Protein AF-A0A2E9U4K7-F1 (afdb_monomer_lite)

Structure (mmCIF, N/CA/C/O backbone):
data_AF-A0A2E9U4K7-F1
#
_entry.id   AF-A0A2E9U4K7-F1
#
loop_
_atom_site.group_PDB
_atom_site.id
_atom_site.type_symbol
_atom_site.label_atom_id
_atom_site.label_alt_id
_atom_site.label_comp_id
_atom_site.label_asym_id
_atom_site.label_entity_id
_atom_site.label_seq_id
_atom_site.pdbx_PDB_ins_code
_atom_site.Cartn_x
_atom_site.Cartn_y
_atom_site.Cartn_z
_atom_site.occupancy
_atom_site.B_iso_or_equiv
_atom_site.auth_seq_id
_atom_site.auth_comp_id
_atom_site.auth_asym_id
_atom_site.auth_atom_id
_atom_site.pdbx_PDB_model_num
ATOM 1 N N . MET A 1 1 ? -20.445 -8.832 23.119 1.00 48.41 1 MET A N 1
ATOM 2 C CA . MET A 1 1 ? -20.460 -9.285 21.711 1.00 48.41 1 MET A CA 1
ATOM 3 C C . MET A 1 1 ? -19.075 -9.796 21.368 1.00 48.41 1 MET A C 1
ATOM 5 O O . MET A 1 1 ? -18.121 -9.070 21.607 1.00 48.41 1 MET A O 1
ATOM 9 N N . LEU A 1 2 ? -18.956 -11.019 20.851 1.00 58.69 2 LEU A N 1
ATOM 10 C CA . LEU A 1 2 ? -17.730 -11.476 20.193 1.00 58.69 2 LEU A CA 1
ATOM 11 C C . LEU A 1 2 ? -17.780 -10.931 18.761 1.00 58.69 2 LEU A C 1
ATOM 13 O O . LEU A 1 2 ? -18.489 -11.473 17.919 1.00 58.69 2 LEU A O 1
ATOM 17 N N . GLY A 1 3 ? -17.146 -9.783 18.530 1.00 76.69 3 GLY A N 1
ATOM 18 C CA . GLY A 1 3 ? -16.955 -9.242 17.185 1.00 76.69 3 GLY A CA 1
ATOM 19 C C . GLY A 1 3 ? -15.743 -9.899 16.529 1.00 76.69 3 GLY A C 1
ATOM 20 O O . GLY A 1 3 ? -14.756 -10.173 17.210 1.00 76.69 3 GLY A O 1
ATOM 21 N N . ASN A 1 4 ? -15.810 -10.150 15.222 1.00 87.50 4 ASN A N 1
ATOM 22 C CA . ASN A 1 4 ? -14.660 -10.627 14.456 1.00 87.50 4 ASN A CA 1
ATOM 23 C C . ASN A 1 4 ? -13.881 -9.438 13.889 1.00 87.50 4 ASN A C 1
ATOM 25 O O . ASN A 1 4 ? -14.477 -8.513 13.338 1.00 87.50 4 ASN A O 1
ATOM 29 N N . SER A 1 5 ? -12.553 -9.500 13.965 1.00 90.19 5 SER A N 1
ATOM 30 C CA . SER A 1 5 ? -11.678 -8.620 13.189 1.00 90.19 5 SER A CA 1
ATOM 31 C C . SER A 1 5 ? -11.543 -9.170 11.772 1.00 90.19 5 SER A C 1
ATOM 33 O O . SER A 1 5 ? -11.289 -10.361 11.595 1.00 90.19 5 SER A O 1
ATOM 35 N N . ILE A 1 6 ? -11.704 -8.312 10.765 1.00 90.19 6 ILE A N 1
ATOM 36 C CA . ILE A 1 6 ? -11.609 -8.689 9.351 1.00 90.19 6 ILE A CA 1
ATOM 37 C C . ILE A 1 6 ? -10.389 -8.016 8.728 1.00 90.19 6 ILE A C 1
ATOM 39 O O . ILE A 1 6 ? -10.187 -6.815 8.893 1.00 90.19 6 ILE A O 1
ATOM 43 N N . TRP A 1 7 ? -9.600 -8.799 7.994 1.00 91.06 7 TRP A N 1
ATOM 44 C CA . TRP A 1 7 ? -8.500 -8.308 7.172 1.00 91.06 7 TRP A CA 1
ATOM 45 C C . TRP A 1 7 ? -8.919 -8.280 5.704 1.00 91.06 7 TRP A C 1
ATOM 47 O O . TRP A 1 7 ? -9.421 -9.277 5.185 1.00 91.06 7 TRP A O 1
ATOM 57 N N . ILE A 1 8 ? -8.691 -7.153 5.033 1.00 88.69 8 ILE A N 1
ATOM 58 C CA . ILE A 1 8 ? -8.947 -6.996 3.601 1.00 88.69 8 ILE A CA 1
ATOM 59 C C . ILE A 1 8 ? -7.635 -6.569 2.946 1.00 88.69 8 ILE A C 1
ATOM 61 O O . ILE A 1 8 ? -7.148 -5.472 3.203 1.00 88.69 8 ILE A O 1
ATOM 65 N N . ASP A 1 9 ? -7.083 -7.434 2.097 1.00 90.12 9 ASP A N 1
ATOM 66 C CA . ASP A 1 9 ? -5.921 -7.133 1.259 1.00 90.12 9 ASP A CA 1
ATOM 67 C C . ASP A 1 9 ? -6.375 -6.951 -0.191 1.00 90.12 9 ASP A C 1
ATOM 69 O O . ASP A 1 9 ? -6.922 -7.872 -0.804 1.00 90.12 9 ASP A O 1
ATOM 73 N N . ALA A 1 10 ? -6.195 -5.747 -0.729 1.00 82.19 10 ALA A N 1
ATOM 74 C CA . ALA A 1 10 ? -6.512 -5.455 -2.117 1.00 82.19 10 ALA A CA 1
ATOM 75 C C . ALA A 1 10 ? -5.725 -4.243 -2.639 1.00 82.19 10 ALA A C 1
ATOM 77 O O . ALA A 1 10 ? -5.332 -3.362 -1.868 1.00 82.19 10 ALA A O 1
ATOM 78 N N . PRO A 1 11 ? -5.513 -4.161 -3.966 1.00 74.44 11 PRO A N 1
ATOM 79 C CA . PRO A 1 11 ? -4.768 -3.079 -4.597 1.00 74.44 11 PRO A CA 1
ATOM 80 C C . PRO A 1 11 ? -5.637 -1.817 -4.729 1.00 74.44 11 PRO A C 1
ATOM 82 O O . PRO A 1 11 ? -5.941 -1.387 -5.832 1.00 74.44 11 PRO A O 1
ATOM 85 N N . TYR A 1 12 ? -6.044 -1.219 -3.609 1.00 66.44 12 TYR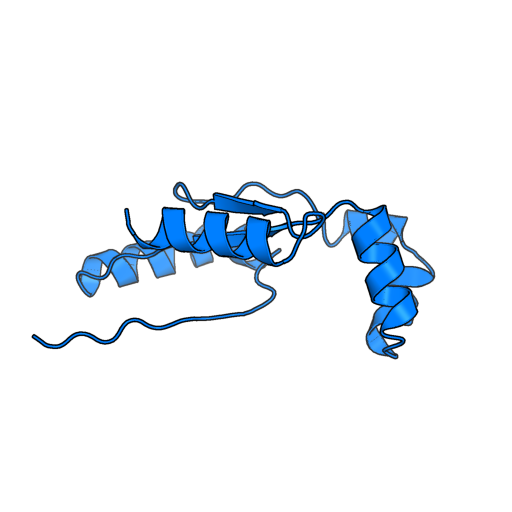 A N 1
ATOM 86 C CA . TYR A 1 12 ? -6.909 -0.031 -3.577 1.00 66.44 12 TYR A CA 1
ATOM 87 C C . TYR A 1 12 ? -6.165 1.290 -3.814 1.00 66.44 12 TYR A C 1
ATOM 89 O O . TYR A 1 12 ? -6.645 2.343 -3.397 1.00 66.44 12 TYR A O 1
ATOM 97 N N . SER A 1 13 ? -4.972 1.281 -4.413 1.00 68.56 13 SER A N 1
ATOM 98 C CA . SER A 1 13 ? -4.122 2.479 -4.491 1.00 68.56 13 SER A CA 1
ATOM 99 C C . SER A 1 13 ? -4.825 3.661 -5.167 1.00 68.56 13 SER A C 1
ATOM 101 O O . SER A 1 13 ? -4.582 4.801 -4.779 1.00 68.56 13 SER A O 1
ATOM 103 N N . THR A 1 14 ? -5.736 3.402 -6.109 1.00 71.31 14 THR A N 1
ATOM 104 C CA . THR A 1 14 ? -6.524 4.438 -6.795 1.00 71.31 14 THR A CA 1
ATOM 105 C C . THR A 1 14 ? -7.882 4.700 -6.145 1.00 71.31 14 THR A C 1
ATOM 107 O O . THR A 1 14 ? -8.322 5.841 -6.035 1.00 71.31 14 THR A O 1
ATOM 110 N N . GLU A 1 15 ? -8.540 3.659 -5.651 1.00 76.50 15 GLU A N 1
ATOM 111 C CA . GLU A 1 15 ? -9.873 3.695 -5.055 1.00 76.50 15 GLU A CA 1
ATOM 112 C C . GLU A 1 15 ? -9.850 4.380 -3.695 1.00 76.50 15 GLU A C 1
ATOM 114 O O . GLU A 1 15 ? -10.762 5.132 -3.366 1.00 76.50 15 GLU A O 1
ATOM 119 N N . VAL A 1 16 ? -8.777 4.191 -2.927 1.00 73.19 16 VAL A N 1
ATOM 120 C CA . VAL A 1 16 ? -8.602 4.827 -1.620 1.00 73.19 16 VAL A CA 1
ATOM 121 C C . VAL A 1 16 ? -8.424 6.346 -1.735 1.00 73.19 16 VAL A C 1
ATOM 123 O O . VAL A 1 16 ? -8.681 7.064 -0.774 1.00 73.19 16 VAL A O 1
ATOM 126 N N . GLN A 1 17 ? -8.039 6.847 -2.917 1.00 75.19 17 GLN A N 1
ATOM 127 C CA . GLN A 1 17 ? -8.002 8.285 -3.224 1.00 75.19 17 GLN A CA 1
ATOM 128 C C . GLN A 1 17 ? -9.376 8.854 -3.571 1.00 75.19 17 GLN A C 1
ATOM 130 O O . GLN A 1 17 ? -9.565 10.068 -3.582 1.00 75.19 17 GLN A O 1
ATOM 135 N N . ASN A 1 18 ? -10.347 8.001 -3.892 1.00 83.50 18 ASN A N 1
ATOM 136 C CA . ASN A 1 18 ? -11.688 8.454 -4.199 1.00 83.50 18 ASN A CA 1
ATOM 137 C C . ASN A 1 18 ? -12.399 8.826 -2.893 1.00 83.50 18 ASN A C 1
ATOM 139 O O . ASN A 1 18 ? -12.802 7.958 -2.122 1.00 83.50 18 ASN A O 1
ATOM 143 N N . GLU A 1 19 ? -12.606 10.122 -2.668 1.00 82.75 19 GLU A N 1
ATOM 144 C CA . GLU A 1 19 ? -13.243 10.643 -1.453 1.00 82.75 19 GLU A CA 1
ATOM 145 C C . GLU A 1 19 ? -14.615 10.021 -1.170 1.00 82.75 19 GLU A C 1
ATOM 147 O O . GLU A 1 19 ? -14.971 9.816 -0.009 1.00 82.75 19 GLU A O 1
ATOM 152 N N . ARG A 1 20 ? -15.389 9.678 -2.212 1.00 86.12 20 ARG A N 1
ATOM 153 C CA . ARG A 1 20 ? -16.693 9.015 -2.044 1.00 86.12 20 ARG A CA 1
ATOM 154 C C . ARG A 1 20 ? -16.525 7.586 -1.551 1.00 86.12 20 ARG A C 1
ATOM 156 O O . ARG A 1 20 ? -17.267 7.159 -0.669 1.00 86.12 20 ARG A O 1
ATOM 163 N N . TRP A 1 21 ? -15.561 6.857 -2.113 1.00 84.62 21 TRP A N 1
ATOM 164 C CA . TRP A 1 21 ? -15.217 5.511 -1.655 1.00 84.62 21 TRP A CA 1
ATOM 165 C C . TRP A 1 21 ? -14.755 5.565 -0.199 1.00 84.62 21 TRP A C 1
ATOM 167 O O . TRP A 1 21 ? -15.326 4.896 0.657 1.00 84.62 21 TRP A O 1
ATOM 177 N N . ALA A 1 22 ? -13.807 6.449 0.101 1.00 82.50 22 ALA A N 1
ATOM 178 C CA . ALA A 1 22 ? -13.229 6.615 1.425 1.00 82.50 22 ALA A CA 1
ATOM 179 C C . ALA A 1 22 ? -14.308 6.996 2.465 1.00 82.50 22 ALA A C 1
ATOM 181 O O . ALA A 1 22 ? -14.427 6.363 3.516 1.00 82.50 22 ALA A O 1
ATOM 182 N N . SER A 1 23 ? -15.172 7.961 2.137 1.00 87.44 23 SER A N 1
ATOM 183 C CA . SER A 1 23 ? -16.278 8.389 3.006 1.00 87.44 23 SER A CA 1
ATOM 184 C C . SER A 1 23 ? -17.283 7.272 3.276 1.00 87.44 23 SER A C 1
ATOM 186 O O . SER A 1 23 ? -17.773 7.162 4.396 1.00 87.44 23 SER A O 1
ATOM 188 N N . ARG A 1 24 ? -17.565 6.411 2.289 1.00 88.81 24 ARG A N 1
ATOM 189 C CA . ARG A 1 24 ? -18.470 5.267 2.463 1.00 88.81 24 ARG A CA 1
ATOM 190 C C . ARG A 1 24 ? -17.977 4.304 3.542 1.00 88.81 24 ARG A C 1
ATOM 192 O O . ARG A 1 24 ? -18.774 3.884 4.372 1.00 88.81 24 ARG A O 1
ATOM 199 N N . TYR A 1 25 ? -16.691 3.958 3.542 1.00 86.94 25 TYR A N 1
ATOM 200 C CA . TYR A 1 25 ? -16.139 3.042 4.547 1.00 86.94 25 TYR A CA 1
ATOM 201 C C . TYR A 1 25 ? -16.054 3.675 5.931 1.00 86.94 25 TYR A C 1
ATOM 203 O O . TYR A 1 25 ? -16.260 2.983 6.925 1.00 86.94 25 TYR A O 1
ATOM 211 N N . ARG A 1 26 ? -15.814 4.987 6.000 1.00 86.88 26 ARG A N 1
ATOM 212 C CA . ARG A 1 26 ? -15.877 5.728 7.261 1.00 86.88 26 ARG A CA 1
ATOM 213 C C . ARG A 1 26 ? -17.284 5.701 7.862 1.00 86.88 26 ARG A C 1
ATOM 215 O O . ARG A 1 26 ? -17.423 5.317 9.015 1.00 86.88 26 ARG A O 1
ATOM 222 N N . MET A 1 27 ? -18.311 6.021 7.071 1.00 90.75 27 MET A N 1
ATOM 223 C CA . MET A 1 27 ? -19.708 5.957 7.527 1.00 90.75 27 MET A CA 1
ATOM 224 C C . MET A 1 27 ? -20.093 4.542 7.957 1.00 90.75 27 MET A C 1
ATOM 226 O O . MET A 1 27 ? -20.678 4.371 9.017 1.00 90.75 27 MET A O 1
ATOM 230 N N . LEU A 1 28 ? -19.699 3.520 7.190 1.00 90.06 28 LEU A N 1
ATOM 231 C CA . LEU A 1 28 ? -19.964 2.131 7.562 1.00 90.06 28 LEU A CA 1
ATOM 232 C C . LEU A 1 28 ? -19.336 1.776 8.918 1.00 90.06 28 LEU A C 1
ATOM 234 O O . LEU A 1 28 ? -19.985 1.139 9.738 1.00 90.06 28 LEU A O 1
ATOM 238 N N . ALA A 1 29 ? -18.094 2.199 9.166 1.00 89.75 29 ALA A N 1
ATOM 239 C CA . ALA A 1 29 ? -17.419 1.957 10.438 1.00 89.75 29 ALA A CA 1
ATOM 240 C C . ALA A 1 29 ? -18.123 2.656 11.614 1.00 89.75 29 ALA A C 1
ATOM 242 O O . ALA A 1 29 ? -18.260 2.060 12.683 1.00 89.75 29 ALA A O 1
ATOM 243 N N . GLU A 1 30 ? -18.606 3.884 11.402 1.00 90.19 30 GLU A N 1
ATOM 244 C CA . GLU A 1 30 ? -19.410 4.633 12.374 1.00 90.19 30 GLU A CA 1
ATOM 245 C C . GLU A 1 30 ? -20.752 3.918 12.653 1.00 90.19 30 GLU A C 1
ATOM 247 O O . GLU A 1 30 ? -21.090 3.678 13.811 1.00 90.19 30 GLU A O 1
ATOM 252 N N . GLU A 1 31 ? -21.477 3.495 11.611 1.00 93.88 31 GLU A N 1
ATOM 253 C CA . GLU A 1 31 ? -22.775 2.805 11.707 1.00 93.88 31 GLU A CA 1
ATOM 254 C C . GLU A 1 31 ? -22.686 1.441 12.402 1.00 93.88 31 GLU A C 1
ATOM 256 O O . GLU A 1 31 ? -23.584 1.062 13.157 1.00 93.88 31 GLU A O 1
ATOM 261 N N . THR A 1 32 ? -21.608 0.689 12.166 1.00 90.75 32 THR A N 1
ATOM 262 C CA . THR A 1 32 ? -21.419 -0.645 12.754 1.00 90.75 32 THR A CA 1
ATOM 263 C C . THR A 1 32 ? -20.646 -0.621 14.070 1.00 90.75 32 THR A C 1
ATOM 265 O O . THR A 1 32 ? -20.371 -1.685 14.627 1.00 90.75 32 THR A O 1
ATOM 268 N N . ASN A 1 33 ? -20.275 0.564 14.571 1.00 88.69 33 ASN A N 1
ATOM 269 C CA . ASN A 1 33 ? -19.403 0.739 15.736 1.00 88.69 33 ASN A CA 1
ATOM 270 C C . ASN A 1 33 ? -18.103 -0.091 15.625 1.00 88.69 33 ASN A C 1
ATOM 272 O O . ASN A 1 33 ? -17.646 -0.724 16.582 1.00 88.69 33 ASN A O 1
ATOM 276 N N . CYS A 1 34 ? -17.525 -0.133 14.422 1.00 89.81 34 CYS A N 1
ATOM 277 C CA . CYS A 1 34 ? -16.265 -0.812 14.142 1.00 89.81 34 CYS A CA 1
ATOM 278 C C . CYS A 1 34 ? -15.113 0.192 14.070 1.00 89.81 34 CYS A C 1
ATOM 280 O O . CYS A 1 34 ? -15.274 1.335 13.651 1.00 89.81 34 CYS A O 1
ATOM 282 N N . ARG A 1 35 ? -13.905 -0.260 14.416 1.00 89.19 35 ARG A N 1
ATOM 283 C CA . ARG A 1 35 ? -12.683 0.515 14.178 1.00 89.19 35 ARG A CA 1
ATOM 284 C C . ARG A 1 35 ? -12.156 0.199 12.783 1.00 89.19 35 ARG A C 1
ATOM 286 O O . ARG A 1 35 ? -11.727 -0.925 12.531 1.00 89.19 35 ARG A O 1
ATOM 293 N N . LEU A 1 36 ? -12.174 1.184 11.890 1.00 89.12 36 LEU A N 1
ATOM 294 C CA . LEU A 1 36 ? -11.529 1.082 10.583 1.00 89.12 36 LEU A CA 1
ATOM 295 C C . LEU A 1 36 ? -10.050 1.454 10.716 1.00 89.12 36 LEU A C 1
ATOM 297 O O . LEU A 1 36 ? -9.725 2.572 11.105 1.00 89.12 36 LEU A O 1
ATOM 301 N N . LYS A 1 37 ? -9.162 0.522 10.366 1.00 90.06 37 LYS A N 1
ATOM 302 C CA . LYS A 1 37 ? -7.717 0.748 10.288 1.00 90.06 37 LYS A CA 1
ATOM 303 C C . LYS A 1 37 ? -7.253 0.565 8.854 1.00 90.06 37 LYS A C 1
ATOM 305 O O . LYS A 1 37 ? -7.539 -0.460 8.241 1.00 90.06 37 LYS A O 1
ATO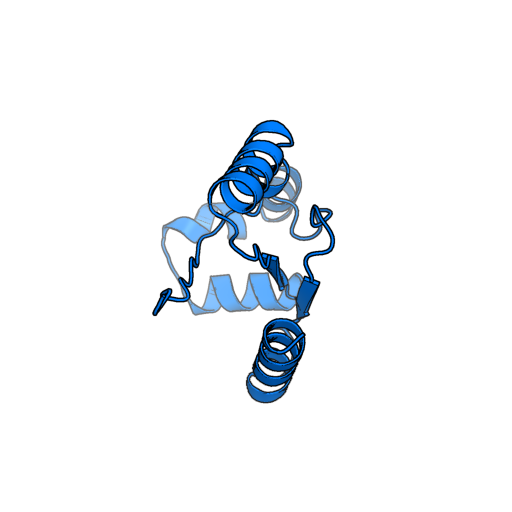M 310 N N . LEU A 1 38 ? -6.542 1.558 8.332 1.00 89.19 38 LEU A N 1
ATOM 311 C CA . LEU A 1 38 ? -6.029 1.554 6.970 1.00 89.19 38 LEU A CA 1
ATOM 312 C C . LEU A 1 38 ? -4.502 1.509 7.002 1.00 89.19 38 LEU A C 1
ATOM 314 O O . LEU A 1 38 ? -3.863 2.377 7.592 1.00 89.19 38 LEU A O 1
ATOM 318 N N . MET A 1 39 ? -3.935 0.502 6.348 1.00 90.25 39 MET A N 1
ATOM 319 C CA . MET A 1 39 ? -2.499 0.381 6.119 1.00 90.25 39 MET A CA 1
ATOM 320 C C . MET A 1 39 ? -2.244 0.330 4.625 1.00 90.25 39 MET A C 1
ATOM 322 O O . MET A 1 39 ? -2.956 -0.359 3.892 1.00 90.25 39 MET A O 1
ATOM 326 N N . ARG A 1 40 ? -1.203 1.023 4.176 1.00 89.69 40 ARG A N 1
ATOM 327 C CA . ARG A 1 40 ? -0.708 0.889 2.812 1.00 89.69 40 ARG A CA 1
ATOM 328 C C . ARG A 1 40 ? 0.719 0.387 2.814 1.00 89.69 40 ARG A C 1
ATOM 330 O O . ARG A 1 40 ? 1.609 1.053 3.329 1.00 89.69 40 ARG A O 1
ATOM 337 N N . CYS A 1 41 ? 0.944 -0.717 2.121 1.00 90.56 41 CYS A N 1
ATOM 338 C CA . CYS A 1 41 ? 2.287 -1.162 1.793 1.00 90.56 41 CYS A CA 1
ATOM 339 C C . CYS A 1 41 ? 2.887 -0.248 0.722 1.00 90.56 41 CYS A C 1
ATOM 341 O O . CYS A 1 41 ? 2.355 -0.144 -0.386 1.00 90.56 41 CYS A O 1
ATOM 343 N N . ILE A 1 42 ? 3.998 0.400 1.050 1.00 90.81 42 ILE A N 1
ATOM 344 C CA . ILE A 1 42 ? 4.817 1.155 0.105 1.00 90.81 42 ILE A CA 1
ATOM 345 C C . ILE A 1 42 ? 6.152 0.439 -0.097 1.00 90.81 42 ILE A C 1
ATOM 347 O O . ILE A 1 42 ? 6.523 -0.458 0.658 1.00 90.81 42 ILE A O 1
ATOM 351 N N . ALA A 1 43 ? 6.856 0.808 -1.155 1.00 91.75 43 ALA A N 1
ATOM 352 C CA . ALA A 1 43 ? 8.240 0.428 -1.377 1.00 91.75 43 ALA A CA 1
ATOM 353 C C . ALA A 1 43 ? 8.883 1.467 -2.295 1.00 91.75 43 ALA A C 1
ATOM 355 O O . ALA A 1 43 ? 8.198 2.181 -3.038 1.00 91.75 43 ALA A O 1
ATOM 356 N N . HIS A 1 44 ? 10.208 1.526 -2.273 1.00 91.88 44 HIS A N 1
ATOM 357 C CA . HIS A 1 44 ? 10.969 2.306 -3.238 1.00 91.88 44 HIS A CA 1
ATOM 358 C C . HIS A 1 44 ? 10.703 1.822 -4.675 1.00 91.88 44 HIS A C 1
ATOM 360 O O . HIS A 1 44 ? 10.468 0.639 -4.936 1.00 91.88 44 HIS A O 1
ATOM 366 N N . GLU A 1 45 ? 10.718 2.759 -5.623 1.00 93.12 45 GLU A N 1
ATOM 367 C CA . GLU A 1 45 ? 10.375 2.502 -7.025 1.00 93.12 45 GLU A CA 1
ATOM 368 C C . GLU A 1 45 ? 11.253 1.413 -7.658 1.00 93.12 45 GLU A C 1
ATOM 370 O O . GLU A 1 45 ? 10.757 0.534 -8.367 1.00 93.12 45 GLU A O 1
ATOM 375 N N . ASP A 1 46 ? 12.552 1.440 -7.373 1.00 93.62 46 ASP A N 1
ATOM 376 C CA . ASP A 1 46 ? 13.531 0.452 -7.818 1.00 93.62 46 ASP A CA 1
ATOM 377 C C . ASP A 1 46 ? 13.219 -0.948 -7.268 1.00 93.62 46 ASP A C 1
ATOM 379 O O . ASP A 1 46 ? 13.260 -1.930 -8.016 1.00 93.62 46 ASP A O 1
ATOM 383 N N . VAL A 1 47 ? 12.813 -1.042 -5.998 1.00 94.44 47 VAL A N 1
ATOM 384 C CA . VAL A 1 47 ? 12.381 -2.290 -5.357 1.00 94.44 47 VAL A CA 1
ATOM 385 C C . VAL A 1 47 ? 11.115 -2.831 -6.016 1.00 94.44 47 VAL A C 1
ATOM 387 O O . VAL A 1 47 ? 11.061 -4.020 -6.338 1.00 94.44 47 VAL A O 1
ATOM 390 N N . ILE A 1 48 ? 10.120 -1.981 -6.284 1.00 93.19 48 ILE A N 1
ATOM 391 C CA . ILE A 1 48 ? 8.887 -2.387 -6.976 1.00 93.19 48 ILE A CA 1
ATOM 392 C C . ILE A 1 48 ? 9.224 -2.897 -8.376 1.00 93.19 48 ILE A C 1
ATOM 394 O O . ILE A 1 48 ? 8.811 -3.995 -8.755 1.00 93.19 48 ILE A O 1
ATOM 398 N N . ARG A 1 49 ? 10.013 -2.136 -9.140 1.00 94.94 49 ARG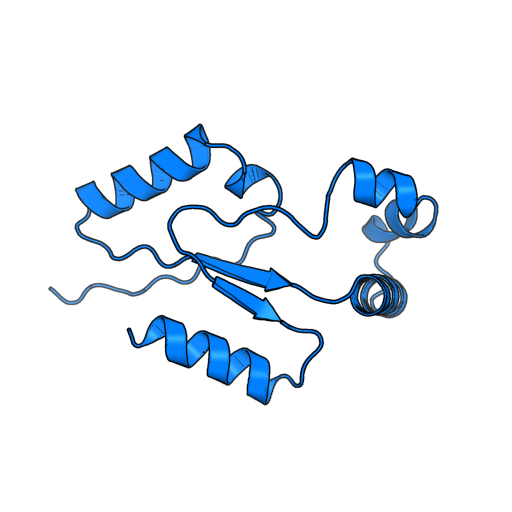 A N 1
ATOM 399 C CA . ARG A 1 49 ? 10.391 -2.507 -10.506 1.00 94.94 49 ARG A CA 1
ATOM 400 C C . ARG A 1 49 ? 11.171 -3.821 -10.538 1.00 94.94 49 ARG A C 1
ATOM 402 O O . ARG A 1 49 ? 10.919 -4.648 -11.415 1.00 94.94 49 ARG A O 1
ATOM 409 N N . ARG A 1 50 ? 12.080 -4.040 -9.583 1.00 95.94 50 ARG A N 1
ATOM 410 C CA . ARG A 1 50 ? 12.807 -5.306 -9.405 1.00 95.94 50 ARG A CA 1
ATOM 411 C C . ARG A 1 50 ? 11.851 -6.468 -9.120 1.00 95.94 50 ARG A C 1
ATOM 413 O O . ARG A 1 50 ? 11.858 -7.435 -9.876 1.00 95.94 50 ARG A O 1
ATOM 420 N N . ARG A 1 51 ? 10.965 -6.336 -8.126 1.00 94.81 51 ARG A N 1
ATOM 421 C CA . ARG A 1 51 ? 9.979 -7.371 -7.756 1.00 94.81 51 ARG A CA 1
ATOM 422 C C . ARG A 1 51 ? 9.047 -7.735 -8.916 1.00 94.81 51 ARG A C 1
ATOM 424 O O . ARG A 1 51 ? 8.729 -8.906 -9.110 1.00 94.81 51 ARG A O 1
ATOM 431 N N . LEU A 1 52 ? 8.621 -6.755 -9.719 1.00 94.75 52 LEU A N 1
ATOM 432 C CA . LEU A 1 52 ? 7.791 -7.004 -10.905 1.00 94.75 52 LEU A CA 1
ATOM 433 C C . LEU A 1 52 ? 8.537 -7.804 -11.981 1.00 94.75 52 LEU A C 1
ATOM 435 O O . LEU A 1 52 ? 7.949 -8.706 -12.579 1.00 94.75 52 LEU A O 1
ATOM 439 N N . LYS A 1 53 ? 9.826 -7.510 -12.206 1.00 95.88 53 LYS A N 1
ATOM 440 C CA . LYS A 1 53 ? 10.675 -8.291 -13.121 1.00 95.88 53 LYS A CA 1
ATOM 441 C C . LYS A 1 53 ? 10.858 -9.725 -12.628 1.00 95.88 53 LYS A C 1
ATOM 443 O O . LYS A 1 53 ? 10.647 -10.649 -13.403 1.00 95.88 53 LYS A O 1
ATOM 448 N N . GLU A 1 54 ? 11.204 -9.897 -11.353 1.00 96.81 54 GLU A N 1
ATOM 449 C CA . GLU A 1 54 ? 11.441 -11.207 -10.727 1.00 96.81 54 GLU A CA 1
ATOM 450 C C . GLU A 1 54 ? 10.188 -12.090 -10.755 1.00 96.81 54 GLU A C 1
ATOM 452 O O . GLU A 1 54 ? 10.265 -13.274 -11.071 1.00 96.81 54 GLU A O 1
ATOM 457 N N . ARG A 1 55 ? 9.013 -11.507 -10.488 1.00 95.38 55 ARG A N 1
ATOM 458 C CA . ARG A 1 55 ? 7.739 -12.235 -10.511 1.00 95.38 55 ARG A CA 1
ATOM 459 C C . ARG A 1 55 ? 7.325 -12.681 -11.919 1.00 95.38 55 ARG A C 1
ATOM 461 O O . ARG A 1 55 ? 6.613 -13.672 -12.061 1.00 95.38 55 ARG A O 1
ATOM 468 N N . GLY A 1 56 ? 7.722 -11.944 -12.959 1.00 94.06 56 GLY A N 1
ATOM 469 C CA . GLY A 1 56 ? 7.598 -12.375 -14.357 1.00 94.06 56 GLY A CA 1
ATOM 470 C C . GLY A 1 56 ? 6.168 -12.546 -14.893 1.00 94.06 56 GLY A C 1
ATOM 471 O O . GLY A 1 56 ? 5.962 -13.239 -15.892 1.00 94.06 56 GLY A O 1
ATOM 472 N N . TYR A 1 57 ? 5.149 -11.944 -14.269 1.00 96.00 57 TYR A N 1
ATOM 473 C CA . TYR A 1 57 ? 3.764 -12.117 -14.722 1.00 96.00 57 TYR A CA 1
ATOM 474 C C . TYR A 1 57 ? 3.483 -11.357 -16.022 1.00 96.00 57 TYR A C 1
ATOM 476 O O . TYR A 1 57 ? 3.852 -10.195 -16.183 1.00 96.00 57 TYR A O 1
ATOM 484 N N . LYS A 1 58 ? 2.724 -11.980 -16.938 1.00 95.31 58 LYS A N 1
ATOM 485 C CA . LYS A 1 58 ? 2.366 -11.382 -18.242 1.00 95.31 58 LYS A CA 1
ATOM 486 C C . LYS A 1 58 ? 1.707 -10.003 -18.111 1.00 95.31 58 LYS A C 1
ATOM 488 O O . LYS A 1 58 ? 1.994 -9.124 -18.915 1.00 95.31 58 LYS A O 1
ATOM 493 N N . ARG A 1 59 ? 0.877 -9.804 -17.079 1.00 90.56 59 ARG A N 1
ATOM 494 C CA . ARG A 1 59 ? 0.186 -8.531 -16.800 1.00 90.56 59 ARG A CA 1
ATOM 495 C C . ARG A 1 59 ? 1.124 -7.365 -16.467 1.00 90.56 59 ARG A C 1
ATOM 497 O O . ARG A 1 59 ? 0.708 -6.218 -16.557 1.00 90.56 59 ARG A O 1
ATOM 504 N N . ASP A 1 60 ? 2.366 -7.646 -16.073 1.00 93.88 60 ASP A N 1
ATOM 505 C CA . ASP A 1 60 ? 3.331 -6.614 -15.686 1.00 93.88 60 ASP A CA 1
ATOM 506 C C . ASP A 1 60 ? 4.171 -6.122 -16.879 1.00 93.88 60 ASP A C 1
ATOM 508 O O . ASP A 1 60 ? 4.838 -5.097 -16.762 1.00 93.88 60 ASP A O 1
ATOM 512 N N . ARG A 1 61 ? 4.109 -6.790 -18.045 1.00 94.31 61 ARG A N 1
ATOM 513 C CA . ARG A 1 61 ? 4.919 -6.444 -19.231 1.00 94.31 61 ARG A CA 1
ATOM 514 C C . ARG A 1 61 ? 4.733 -4.997 -19.673 1.00 94.31 61 ARG A C 1
ATOM 516 O O . ARG A 1 61 ? 5.712 -4.265 -19.727 1.00 94.31 61 ARG A O 1
ATOM 523 N N . GLY A 1 62 ? 3.486 -4.563 -19.863 1.00 93.00 62 GLY A N 1
ATOM 524 C CA . GLY A 1 62 ? 3.200 -3.187 -20.282 1.00 93.00 62 GLY A CA 1
ATOM 525 C C . GLY A 1 62 ? 3.689 -2.136 -19.279 1.00 93.00 62 GLY A C 1
ATOM 526 O O . GLY A 1 62 ? 4.107 -1.055 -19.679 1.00 93.00 62 GLY A O 1
ATOM 527 N N . LYS A 1 63 ? 3.712 -2.464 -17.977 1.00 93.25 63 LYS A N 1
ATOM 528 C CA . LYS A 1 63 ? 4.282 -1.583 -16.944 1.00 93.25 63 LYS A CA 1
ATOM 529 C C . LYS A 1 63 ? 5.798 -1.484 -17.091 1.00 93.25 63 LYS A C 1
ATOM 531 O O . LYS A 1 63 ? 6.358 -0.407 -16.969 1.00 93.25 63 LYS A O 1
ATOM 536 N N . LEU A 1 64 ? 6.468 -2.612 -17.327 1.00 95.25 64 LEU A N 1
ATOM 537 C CA . LEU A 1 64 ? 7.926 -2.677 -17.446 1.00 95.25 64 LEU A CA 1
ATOM 538 C C . LEU A 1 64 ? 8.447 -2.051 -18.750 1.00 95.25 64 LEU A C 1
ATOM 540 O O . LEU A 1 64 ? 9.559 -1.519 -18.741 1.00 95.25 64 LEU A O 1
ATOM 544 N N . GLU A 1 65 ? 7.655 -2.114 -19.823 1.00 96.31 65 GLU A N 1
ATOM 545 C CA . GLU A 1 65 ? 7.920 -1.496 -21.130 1.00 96.31 65 GLU A CA 1
ATOM 546 C C . GLU A 1 65 ? 7.747 0.032 -21.093 1.00 96.31 65 GLU A C 1
ATOM 548 O O . GLU A 1 65 ? 8.613 0.749 -21.588 1.00 96.31 65 GLU A O 1
ATOM 553 N N . ASP A 1 66 ? 6.691 0.538 -20.442 1.00 96.38 66 ASP A N 1
ATOM 554 C CA . ASP A 1 66 ? 6.430 1.972 -20.245 1.00 96.38 66 ASP A CA 1
ATOM 555 C C . ASP A 1 66 ? 6.263 2.30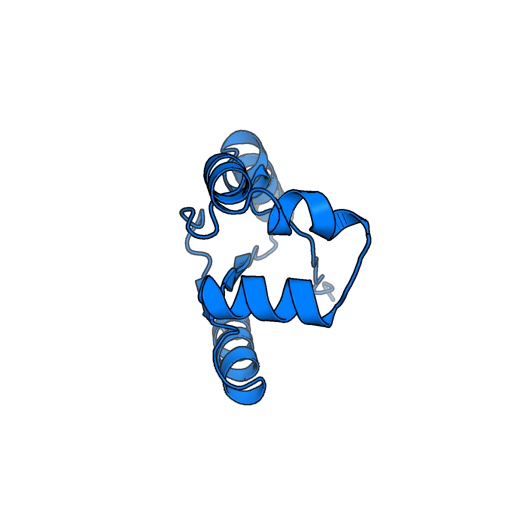5 -18.754 1.00 96.38 66 ASP A C 1
ATOM 557 O O . ASP A 1 66 ? 5.164 2.520 -18.231 1.00 96.38 66 ASP A O 1
ATOM 561 N N . TRP A 1 67 ? 7.395 2.337 -18.051 1.00 94.38 67 TRP A N 1
ATOM 562 C CA . TRP A 1 67 ? 7.418 2.570 -16.607 1.00 94.38 67 TRP A CA 1
ATOM 563 C C . TRP A 1 67 ? 6.957 3.983 -16.237 1.00 94.38 67 TRP A C 1
ATOM 565 O O . TRP A 1 67 ? 6.152 4.166 -15.328 1.00 94.38 67 TRP A O 1
ATOM 575 N N . THR A 1 68 ? 7.415 4.996 -16.973 1.00 94.44 68 THR A N 1
ATOM 576 C CA . THR A 1 68 ? 7.032 6.390 -16.722 1.00 94.44 68 THR A CA 1
ATOM 577 C C . THR A 1 68 ? 5.540 6.613 -16.956 1.00 94.44 68 THR A C 1
ATOM 579 O O . THR A 1 68 ? 4.892 7.279 -16.149 1.00 94.44 68 THR A O 1
ATOM 582 N N . GLY A 1 69 ? 4.968 6.063 -18.031 1.00 93.38 69 GLY A N 1
ATOM 583 C CA . GLY A 1 69 ? 3.532 6.154 -18.270 1.00 93.38 69 GLY A CA 1
ATOM 584 C C . GLY A 1 69 ? 2.716 5.348 -17.263 1.00 93.38 69 GLY A C 1
ATOM 585 O O . GLY A 1 69 ? 1.648 5.806 -16.859 1.00 93.38 69 GLY A O 1
ATOM 586 N N . PHE A 1 70 ? 3.227 4.205 -16.790 1.00 91.19 70 PHE A N 1
ATOM 587 C CA . PHE A 1 70 ? 2.638 3.487 -15.660 1.00 91.19 70 PHE A CA 1
ATOM 588 C C . PHE A 1 70 ? 2.548 4.377 -14.413 1.00 91.19 70 PHE A C 1
ATOM 590 O O . PHE A 1 70 ? 1.446 4.567 -13.909 1.00 91.19 70 PHE A O 1
ATOM 597 N N . LEU A 1 71 ? 3.644 5.011 -13.985 1.00 89.38 71 LEU A N 1
ATOM 598 C CA . LEU A 1 71 ? 3.650 5.877 -12.795 1.00 89.38 71 LEU A CA 1
ATOM 599 C C . LEU A 1 71 ? 2.785 7.136 -12.932 1.00 89.38 71 LEU A C 1
ATOM 601 O O . LEU A 1 71 ? 2.256 7.628 -11.939 1.00 89.38 71 LEU A O 1
ATOM 605 N N . LYS A 1 72 ? 2.607 7.655 -14.154 1.00 88.69 72 LYS A N 1
ATOM 606 C CA . LYS A 1 72 ? 1.670 8.761 -14.414 1.00 88.69 72 LYS A CA 1
ATOM 607 C C . LYS A 1 72 ? 0.210 8.358 -14.197 1.00 88.69 72 LYS A C 1
ATOM 609 O O . LYS A 1 72 ? -0.590 9.209 -13.824 1.00 88.69 72 LYS A O 1
ATOM 614 N N . ARG A 1 73 ? -0.143 7.096 -14.468 1.00 85.88 73 ARG A N 1
ATOM 615 C CA . ARG A 1 73 ? -1.505 6.565 -14.275 1.00 85.88 73 ARG A CA 1
ATOM 616 C C . ARG A 1 73 ? -1.721 6.057 -12.852 1.00 85.88 73 ARG A C 1
ATOM 618 O O . ARG A 1 73 ? -2.774 6.290 -12.273 1.00 85.88 73 ARG A O 1
ATOM 625 N N . GLU A 1 74 ? -0.721 5.379 -12.303 1.00 84.56 74 GLU A N 1
ATOM 626 C CA . GLU A 1 74 ? -0.740 4.737 -10.993 1.00 84.56 74 GLU A CA 1
ATOM 627 C C . GLU A 1 74 ? 0.481 5.206 -10.192 1.00 84.56 74 GLU A C 1
ATOM 629 O O . GLU A 1 74 ? 1.530 4.559 -10.171 1.00 84.56 74 GLU A O 1
ATOM 634 N N . SER A 1 75 ? 0.354 6.365 -9.541 1.00 84.19 75 SER A N 1
ATOM 635 C CA . SER A 1 75 ? 1.417 6.870 -8.671 1.00 84.19 75 SER A CA 1
ATOM 636 C C . SER A 1 75 ? 1.628 5.930 -7.483 1.00 84.19 75 SER A C 1
ATOM 638 O O . SER A 1 75 ? 0.679 5.542 -6.802 1.00 84.19 75 SER A O 1
ATOM 640 N N . ILE A 1 76 ? 2.891 5.614 -7.187 1.00 81.12 76 ILE A N 1
ATOM 641 C CA . ILE A 1 76 ? 3.278 4.841 -5.994 1.00 81.12 76 ILE A CA 1
ATOM 642 C C . ILE A 1 76 ? 3.091 5.682 -4.718 1.00 81.12 76 ILE A C 1
ATOM 644 O O . ILE A 1 76 ? 2.864 5.142 -3.636 1.00 81.12 76 ILE A O 1
ATOM 648 N N . ARG A 1 77 ? 3.173 7.013 -4.836 1.00 79.00 77 ARG A N 1
ATOM 649 C CA . ARG A 1 77 ? 3.017 7.953 -3.723 1.00 79.00 77 ARG A CA 1
ATOM 650 C C . ARG A 1 77 ? 1.719 8.722 -3.890 1.00 79.00 77 ARG A C 1
ATOM 652 O O . ARG A 1 77 ? 1.636 9.647 -4.696 1.00 79.00 77 ARG A O 1
ATOM 659 N N . VAL A 1 78 ? 0.713 8.331 -3.122 1.00 79.69 78 VAL A N 1
ATOM 660 C CA . VAL A 1 78 ? -0.560 9.056 -3.013 1.00 79.69 78 VAL A CA 1
ATOM 661 C C . VAL A 1 78 ? -0.853 9.341 -1.534 1.00 79.69 78 VAL A C 1
ATOM 663 O O . VAL A 1 78 ? -0.323 8.634 -0.688 1.00 79.69 78 VAL A O 1
ATOM 666 N N . PRO A 1 79 ? -1.611 10.363 -1.133 1.00 79.12 79 PRO A N 1
ATOM 667 C CA . PRO A 1 79 ? -1.946 10.555 0.285 1.00 79.12 79 PRO A CA 1
ATOM 668 C C . PRO A 1 79 ? -2.744 9.372 0.863 1.00 79.12 79 PRO A C 1
ATOM 670 O O . PRO A 1 79 ? -3.463 8.708 0.130 1.00 79.12 79 PRO A O 1
ATOM 673 N N . ILE A 1 80 ? -2.647 9.068 2.158 1.00 80.88 80 ILE A N 1
ATOM 674 C CA . ILE A 1 80 ? -3.542 8.085 2.800 1.00 80.88 80 ILE A CA 1
ATOM 675 C C . ILE A 1 80 ? -4.657 8.844 3.525 1.00 80.88 80 ILE A C 1
ATOM 677 O O . ILE A 1 80 ? -4.354 9.763 4.288 1.00 80.88 80 ILE A O 1
ATOM 681 N N . PRO A 1 81 ? -5.941 8.504 3.312 1.00 77.38 81 PRO A N 1
ATOM 682 C CA . PRO A 1 81 ? -7.028 9.172 4.013 1.00 77.38 81 PRO A CA 1
ATOM 683 C C . PRO A 1 81 ? -7.118 8.746 5.490 1.00 77.38 81 PRO A C 1
ATOM 685 O O . PRO A 1 81 ? -6.672 7.669 5.883 1.00 77.38 81 PRO A O 1
ATOM 688 N N . PHE A 1 82 ? -7.757 9.598 6.299 1.00 75.56 82 PHE A N 1
ATOM 689 C CA . PHE A 1 82 ? -8.243 9.306 7.661 1.00 75.56 82 PHE A CA 1
ATOM 690 C C . PHE A 1 82 ? -7.209 8.779 8.673 1.00 75.56 82 PHE A C 1
ATOM 692 O O . PHE A 1 82 ? -7.559 7.997 9.552 1.00 75.56 82 PHE A O 1
ATOM 699 N N . GLY A 1 83 ? -5.948 9.208 8.576 1.00 77.31 83 GLY A N 1
ATOM 700 C CA . GLY A 1 83 ? -4.923 8.837 9.560 1.00 77.31 83 GLY A CA 1
ATOM 701 C C . GLY A 1 83 ? -4.459 7.381 9.464 1.00 77.31 83 GLY A C 1
ATOM 702 O O . GLY A 1 83 ? -3.931 6.845 10.434 1.00 77.31 83 GLY A O 1
ATOM 703 N N . GLY A 1 84 ? -4.658 6.733 8.311 1.00 87.38 84 GLY A N 1
ATOM 704 C CA . GLY A 1 84 ? -3.988 5.469 8.019 1.00 87.38 84 GLY A CA 1
ATOM 705 C C . GLY A 1 84 ? -2.468 5.633 7.925 1.00 87.38 84 GLY A C 1
ATOM 706 O O . GLY A 1 84 ? -1.957 6.747 7.791 1.00 87.38 84 GLY A O 1
ATOM 707 N N . ILE A 1 85 ? -1.752 4.512 7.962 1.00 91.06 85 ILE A N 1
ATOM 708 C CA . ILE A 1 85 ? -0.285 4.507 7.973 1.00 91.06 85 ILE A CA 1
ATOM 709 C C . ILE A 1 85 ? 0.317 3.882 6.716 1.00 91.06 85 ILE A C 1
ATOM 711 O O . ILE A 1 85 ? -0.297 3.055 6.033 1.00 91.06 85 ILE A O 1
ATOM 715 N N . GLU A 1 86 ? 1.558 4.264 6.438 1.00 91.44 86 GLU A N 1
ATOM 716 C CA . GLU A 1 86 ? 2.411 3.621 5.446 1.00 91.44 86 GLU A CA 1
ATOM 7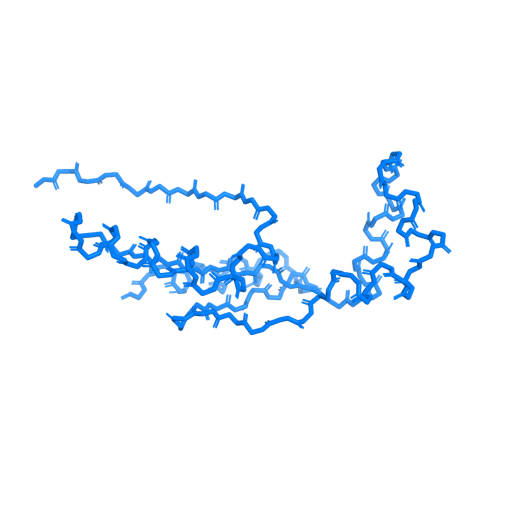17 C C . GLU A 1 86 ? 3.281 2.562 6.120 1.00 91.44 86 GLU A C 1
ATOM 719 O O . GLU A 1 86 ? 3.942 2.835 7.118 1.00 91.44 86 GLU A O 1
ATOM 724 N N . ILE A 1 87 ? 3.304 1.363 5.545 1.00 93.06 87 ILE A N 1
ATOM 725 C CA . ILE A 1 87 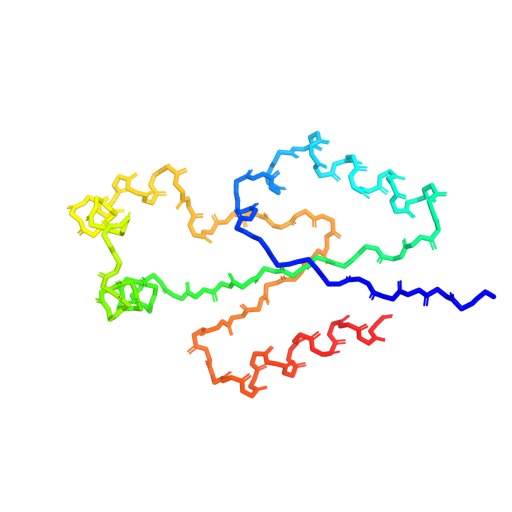? 4.230 0.294 5.908 1.00 93.06 87 ILE A CA 1
ATOM 726 C C . ILE A 1 87 ? 5.270 0.207 4.802 1.00 93.06 87 ILE A C 1
ATOM 728 O O . ILE A 1 87 ? 4.948 -0.192 3.678 1.00 93.06 87 ILE A O 1
ATOM 732 N N . ASP A 1 88 ? 6.510 0.584 5.102 1.00 92.56 88 ASP A N 1
ATOM 733 C CA . ASP A 1 88 ? 7.599 0.436 4.143 1.00 92.56 88 ASP A CA 1
ATOM 734 C C . ASP A 1 88 ? 8.036 -1.026 4.059 1.00 92.56 88 ASP A C 1
ATOM 736 O O . ASP A 1 88 ? 8.564 -1.609 5.007 1.00 92.56 88 ASP A O 1
ATOM 740 N N . THR A 1 89 ? 7.780 -1.621 2.898 1.00 93.62 89 THR A N 1
ATOM 741 C CA . THR A 1 89 ? 8.123 -3.006 2.570 1.00 93.62 89 THR A CA 1
ATOM 742 C C . THR A 1 89 ? 9.429 -3.117 1.795 1.00 93.62 89 THR A C 1
ATOM 744 O O . THR A 1 89 ? 9.750 -4.199 1.302 1.00 93.62 89 THR A O 1
ATOM 747 N N . SER A 1 90 ? 10.174 -2.025 1.629 1.00 92.00 90 SER A N 1
ATOM 748 C CA . SER A 1 90 ? 11.578 -2.086 1.220 1.00 92.00 90 SER A CA 1
ATOM 749 C C . SER A 1 90 ? 12.504 -2.539 2.352 1.00 92.00 90 SER A C 1
ATOM 751 O O . SER A 1 90 ? 13.604 -3.008 2.060 1.00 92.00 90 SER A O 1
ATOM 753 N N . ASN A 1 91 ? 12.047 -2.436 3.602 1.00 88.25 91 ASN A N 1
ATOM 754 C CA . ASN A 1 91 ? 12.714 -2.945 4.800 1.00 88.25 91 ASN A CA 1
ATOM 755 C C . ASN A 1 91 ? 12.646 -4.482 4.896 1.00 88.25 91 ASN A C 1
ATOM 757 O O . ASN A 1 91 ? 12.095 -5.156 4.017 1.00 88.25 91 ASN A O 1
ATOM 761 N N . SER A 1 92 ? 13.217 -5.046 5.965 1.00 92.44 92 SER A N 1
ATOM 762 C CA . SER A 1 92 ? 13.046 -6.471 6.269 1.00 92.44 92 SER A CA 1
ATOM 763 C C . SER A 1 92 ? 11.578 -6.807 6.561 1.00 92.44 92 SER A C 1
ATOM 765 O O . SER A 1 92 ? 10.793 -5.949 6.973 1.00 92.44 92 SER A O 1
ATOM 767 N N . LEU A 1 93 ? 11.196 -8.072 6.353 1.00 92.88 93 LEU A N 1
ATOM 768 C CA . LEU A 1 93 ? 9.836 -8.532 6.644 1.00 92.88 93 LEU A CA 1
ATOM 769 C C . LEU A 1 93 ? 9.497 -8.314 8.123 1.00 92.88 93 LEU A C 1
ATOM 771 O O . LEU A 1 93 ? 8.393 -7.884 8.442 1.00 92.88 93 LEU A O 1
ATOM 775 N N . GLU A 1 94 ? 10.454 -8.588 9.004 1.00 96.62 94 GLU A N 1
ATOM 776 C CA . GLU A 1 94 ? 10.336 -8.447 10.449 1.00 96.62 94 GLU A CA 1
ATOM 777 C C . GLU A 1 94 ? 10.001 -7.003 10.846 1.00 96.62 94 GLU A C 1
ATOM 779 O O . GLU A 1 94 ? 9.057 -6.777 11.602 1.00 96.62 94 GLU A O 1
ATOM 784 N N . GLU A 1 95 ? 10.705 -6.018 10.282 1.00 95.19 95 GLU A N 1
ATOM 785 C CA . GLU A 1 95 ? 10.455 -4.593 10.542 1.00 95.19 95 GLU A CA 1
ATOM 786 C C . GLU A 1 95 ? 9.088 -4.143 10.015 1.00 95.19 95 GLU A C 1
ATOM 788 O O . GLU A 1 95 ? 8.343 -3.453 10.718 1.00 95.19 95 GLU A O 1
ATOM 793 N N . SER A 1 96 ? 8.723 -4.549 8.792 1.00 94.88 96 SER A N 1
ATOM 794 C CA . SER A 1 96 ? 7.415 -4.216 8.218 1.00 94.88 96 SER A CA 1
ATOM 795 C C . SER A 1 96 ? 6.267 -4.819 9.036 1.00 94.88 96 SER A C 1
ATOM 797 O O . SER A 1 96 ? 5.248 -4.159 9.255 1.00 94.88 96 SER A O 1
ATOM 799 N N . VAL A 1 97 ? 6.426 -6.060 9.507 1.00 95.56 97 VAL A N 1
ATOM 800 C CA . VAL A 1 97 ? 5.433 -6.747 10.344 1.00 95.56 97 VAL A CA 1
ATOM 801 C C . VAL A 1 97 ? 5.311 -6.072 11.705 1.00 95.56 97 VAL A C 1
ATOM 803 O O . VAL A 1 97 ? 4.189 -5.826 12.145 1.00 95.56 97 VAL A O 1
ATOM 806 N N . GLU A 1 98 ? 6.419 -5.722 12.357 1.00 96.06 98 GLU A N 1
ATOM 807 C CA . GLU A 1 98 ? 6.365 -5.065 13.667 1.00 96.06 98 GLU A CA 1
ATOM 808 C C . GLU A 1 98 ? 5.697 -3.684 13.588 1.00 96.06 98 GLU A C 1
ATOM 810 O O . GLU A 1 98 ? 4.882 -3.334 14.446 1.00 96.06 98 GLU A O 1
ATOM 815 N N . SER A 1 99 ? 5.962 -2.926 12.518 1.00 94.50 99 SER A N 1
ATOM 816 C CA . SER A 1 99 ? 5.290 -1.648 12.261 1.00 94.50 99 SER A CA 1
ATOM 817 C C . SER A 1 99 ? 3.773 -1.823 12.101 1.00 94.50 99 SER A C 1
ATOM 819 O O . SER A 1 99 ? 2.992 -1.109 12.737 1.00 94.50 99 SER A O 1
ATOM 821 N N . ALA A 1 100 ? 3.341 -2.829 11.332 1.00 94.69 100 ALA A N 1
ATOM 822 C CA . ALA A 1 100 ? 1.924 -3.140 11.160 1.00 94.69 100 ALA A CA 1
ATOM 823 C C . ALA A 1 100 ? 1.265 -3.587 12.477 1.00 94.69 100 ALA A C 1
ATOM 825 O O . ALA A 1 100 ? 0.171 -3.130 12.814 1.00 94.69 100 ALA A O 1
ATOM 826 N N . LEU A 1 101 ? 1.928 -4.451 13.253 1.00 95.25 101 LEU A N 1
ATOM 827 C CA . LEU A 1 101 ? 1.417 -4.931 14.538 1.00 95.25 101 LEU A CA 1
ATOM 828 C C . LEU A 1 101 ? 1.291 -3.809 15.569 1.00 95.25 101 LEU A C 1
ATOM 830 O O . LEU A 1 101 ? 0.302 -3.779 16.301 1.00 95.25 101 LEU A O 1
ATOM 834 N N . SER A 1 102 ? 2.254 -2.888 15.610 1.00 94.94 102 SER A N 1
ATOM 835 C CA . SER A 1 102 ? 2.212 -1.721 16.495 1.00 94.94 102 SER A CA 1
ATOM 836 C C . SER A 1 102 ? 0.968 -0.879 16.220 1.00 94.94 102 SER A C 1
ATOM 838 O O . SER A 1 102 ? 0.153 -0.677 17.118 1.00 94.94 102 SER A O 1
ATOM 840 N N . PHE A 1 103 ? 0.733 -0.524 14.955 1.00 93.81 103 PHE A N 1
ATOM 841 C CA . PHE A 1 103 ? -0.461 0.221 14.560 1.00 93.81 103 PHE A CA 1
ATOM 842 C C . PHE A 1 103 ? -1.761 -0.524 14.848 1.00 93.81 103 PHE A C 1
ATOM 844 O O . PHE A 1 103 ? -2.750 0.091 15.231 1.00 93.81 103 PHE A O 1
ATOM 851 N N . LEU A 1 104 ? -1.801 -1.849 14.685 1.00 92.06 104 LEU A N 1
ATOM 852 C CA . LEU A 1 104 ? -3.002 -2.636 14.970 1.00 92.06 104 LEU A CA 1
ATOM 853 C C . LEU A 1 104 ? -3.358 -2.682 16.463 1.00 92.06 104 LEU A C 1
ATOM 855 O O . LEU A 1 104 ? -4.544 -2.822 16.769 1.00 92.06 104 LEU A O 1
ATOM 859 N N . ARG A 1 105 ? -2.387 -2.525 17.369 1.00 90.94 105 ARG A N 1
ATOM 860 C CA . ARG A 1 105 ? -2.595 -2.582 18.828 1.00 90.94 105 ARG A CA 1
ATOM 861 C C . ARG A 1 105 ? -3.141 -1.286 19.445 1.00 90.94 105 ARG A C 1
ATOM 863 O O . ARG A 1 105 ? -3.724 -1.371 20.521 1.00 90.94 105 ARG A O 1
ATOM 870 N N . GLU A 1 106 ? -2.979 -0.139 18.782 1.00 80.38 106 GLU A N 1
ATOM 871 C CA . GLU A 1 106 ? -3.485 1.182 19.230 1.00 80.38 106 GLU A CA 1
ATOM 872 C C . GLU A 1 106 ? -5.028 1.292 19.252 1.00 80.38 106 GLU A C 1
ATOM 874 O O . GLU A 1 106 ? -5.596 1.892 20.187 1.00 80.38 106 GLU A O 1
#

Foldseek 3Di:
DPDDDDDDDDPCQPVQPPPVSVVVVVVVCVVVVHDDADEAEAEDPVVVLVVLVVVPDPVCVVCNVCVVVVCVVRPSDDDGPDPHYYQYPNDDPVRSVVVVVVSVVD

pLDDT: mean 88.23, std 8.28, range [48.41, 96.81]

Secondary structure (DSSP, 8-state):
--PPP-------TTGGG-HHHHHHHHHHHHHTT-----EEEE--HHHHHHHHHHH--GGGHHHHHSHHHHHHHS-S--PPSTT-EEEESSS-HHHHHHHHHHHHH-

Sequence (106 aa):
MLGNSIWIDAPYSTEVQNERWASRYRMLAEETNCRLKLMRCIAHEDVIRRRLKERGYKRDRGKLEDWTGFLKRESIRVPIPFGGIEIDTSNSLEESVESALSFLRE

Radius of gyration: 16.12 Å; chains: 1; bounding box: 36×23×43 Å